Protein 3HT1 (pdb70)

Secondary structure (P-SEA, 3-state):
cccccccccbbbbcccccccccbbbbcccccccccccbbbbbbbbccccccccccccbbbbbbbccbbbbbccccccbbbbbcccbbbbbcccccccccccccbbbbbbbbbcccccbbbbcccccccccccccaaaaaacc

Structure (mmCIF, N/CA/C/O backbone):
data_3HT1
#
_entry.id   3HT1
#
_cell.length_a   34.471
_cell.length_b   47.907
_cell.length_c   96.946
_cell.angle_alpha   90.00
_cell.angle_beta   90.00
_cell.angle_gamma   90.00
#
_symmetry.space_group_name_H-M   'P 2 2 21'
#
loop_
_entity.id
_entity.type
_entity.pdbx_description
1 polymer 'RemF protein'
2 non-polymer 'NICKEL (II) ION'
3 water water
#
loop_
_atom_site.group_PDB
_atom_site.id
_atom_site.type_symbol
_atom_site.label_atom_id
_atom_site.label_alt_id
_atom_site.label_comp_id
_atom_site.label_asym_id
_atom_site.label_entity_id
_atom_site.label_seq_id
_atom_site.pdbx_PDB_ins_code
_atom_site.Cartn_x
_atom_site.Cartn_y
_atom_site.Cartn_z
_atom_site.occupancy
_atom_site.B_iso_or_equiv
_atom_site.auth_seq_id
_atom_site.auth_comp_id
_atom_site.auth_asym_id
_atom_site.auth_atom_id
_atom_site.pdbx_PDB_model_num
ATOM 1 N N . MET A 1 2 ? -12.302 -43.206 -3.553 1.00 50.38 0 MET A N 1
ATOM 2 C CA . MET A 1 2 ? -12.621 -41.797 -3.700 1.00 35.27 0 MET A CA 1
ATOM 3 C C . MET A 1 2 ? -11.686 -40.845 -2.918 1.00 23.34 0 MET A C 1
ATOM 4 O O . MET A 1 2 ? -11.654 -39.712 -3.381 1.00 22.15 0 MET A O 1
ATOM 9 N N . MET A 1 3 ? -10.944 -41.158 -1.886 1.00 21.21 1 MET A N 1
ATOM 10 C CA . MET A 1 3 ? -9.780 -40.373 -1.376 1.00 19.34 1 MET A CA 1
ATOM 11 C C . MET A 1 3 ? -8.833 -40.235 -2.573 1.00 21.10 1 MET A C 1
ATOM 12 O O . MET A 1 3 ? -8.559 -41.277 -3.206 1.00 27.67 1 MET A O 1
ATOM 17 N N . LYS A 1 4 ? -8.350 -39.043 -2.918 1.00 18.98 2 LYS A N 1
ATOM 18 C CA . LYS A 1 4 ? -7.431 -38.699 -4.009 1.00 22.89 2 LYS A CA 1
ATOM 19 C C . LYS A 1 4 ? -6.168 -38.106 -3.395 1.00 13.39 2 LYS A C 1
ATOM 20 O O . LYS A 1 4 ? -6.286 -37.189 -2.586 1.00 14.08 2 LYS A O 1
ATOM 26 N N . ARG A 1 5 ? -5.001 -38.558 -3.772 1.00 13.26 3 ARG A N 1
ATOM 27 C CA A ARG A 1 5 ? -3.715 -37.988 -3.450 0.50 12.78 3 ARG A CA 1
ATOM 28 C CA B ARG A 1 5 ? -3.718 -37.971 -3.441 0.50 12.25 3 ARG A CA 1
ATOM 29 C C . ARG A 1 5 ? -2.999 -37.761 -4.780 1.00 13.25 3 ARG A C 1
ATOM 30 O O . ARG A 1 5 ? -2.804 -38.736 -5.510 1.00 16.17 3 ARG A O 1
ATOM 45 N N . VAL A 1 6 ? -2.578 -36.526 -5.037 1.00 11.63 4 VAL A N 1
ATOM 46 C CA . VAL A 1 6 ? -1.827 -36.289 -6.294 1.00 12.29 4 VAL A CA 1
ATOM 47 C C . VAL A 1 6 ? -0.737 -35.264 -6.013 1.00 11.02 4 VAL A C 1
ATOM 48 O O . VAL A 1 6 ? -0.934 -34.294 -5.279 1.00 12.61 4 VAL A O 1
ATOM 52 N N . HIS A 1 7 ? 0.433 -35.458 -6.607 1.00 12.11 5 HIS A N 1
ATOM 53 C CA . HIS A 1 7 ? 1.476 -34.466 -6.522 1.00 10.72 5 HIS A CA 1
ATOM 54 C C . HIS A 1 7 ? 1.204 -33.404 -7.561 1.00 11.09 5 HIS A C 1
ATOM 55 O O . HIS A 1 7 ? 0.771 -33.706 -8.675 1.00 11.95 5 HIS A O 1
ATOM 62 N N . ARG A 1 8 ? 1.515 -32.156 -7.257 1.00 10.50 6 ARG A N 1
ATOM 63 C CA . ARG A 1 8 ? 1.280 -31.038 -8.181 1.00 10.88 6 ARG A CA 1
ATOM 64 C C . ARG A 1 8 ? 1.851 -31.277 -9.538 1.00 11.65 6 ARG A C 1
ATOM 65 O O . ARG A 1 8 ? 1.273 -30.888 -10.563 1.00 12.31 6 ARG A O 1
ATOM 73 N N . THR A 1 9 ? 2.995 -31.922 -9.690 1.00 12.25 7 THR A N 1
ATOM 74 C CA . THR A 1 9 ? 3.673 -32.103 -10.954 1.00 13.20 7 THR A CA 1
ATOM 75 C C . THR A 1 9 ? 2.954 -33.164 -11.810 1.00 13.65 7 THR A C 1
ATOM 76 O O . THR A 1 9 ? 3.235 -33.271 -13.007 1.00 15.78 7 THR A O 1
ATOM 80 N N . ASP A 1 10 ? 2.053 -33.917 -11.205 1.00 12.42 8 ASP A N 1
ATOM 81 C CA . ASP A 1 10 ? 1.263 -34.886 -11.943 1.00 13.36 8 ASP A CA 1
ATOM 82 C C . ASP A 1 10 ? -0.101 -34.351 -12.365 1.00 13.97 8 ASP A C 1
ATOM 83 O O . ASP A 1 10 ? -0.889 -35.074 -12.950 1.00 19.87 8 ASP A O 1
ATOM 88 N N . VAL A 1 11 ? -0.335 -33.064 -12.178 1.00 12.99 9 VAL A N 1
ATOM 89 C CA . VAL A 1 11 ? -1.526 -32.355 -12.678 1.00 14.60 9 VAL A CA 1
ATOM 90 C C . VAL A 1 11 ? -1.047 -31.367 -13.757 1.00 15.20 9 VAL A C 1
ATOM 91 O O . VAL A 1 11 ? -0.229 -30.464 -13.463 1.00 15.02 9 VAL A O 1
ATOM 95 N N . LYS A 1 12 ? -1.507 -31.566 -14.983 1.00 18.93 10 LYS A N 1
ATOM 96 C CA . LYS A 1 12 ? -1.022 -30.724 -16.069 1.00 23.18 10 LYS A CA 1
ATOM 97 C C . LYS A 1 12 ? -1.330 -29.246 -15.911 1.00 18.67 10 LYS A C 1
ATOM 98 O O . LYS A 1 12 ? -2.432 -28.838 -15.515 1.00 19.46 10 LYS A O 1
ATOM 104 N N . ALA A 1 13 ? -0.303 -28.462 -16.187 1.00 17.98 11 ALA A N 1
ATOM 105 C CA . ALA A 1 13 ? -0.435 -27.001 -16.154 1.00 17.13 11 ALA A CA 1
ATOM 106 C C . ALA A 1 13 ? -1.045 -26.610 -17.487 1.00 18.37 11 ALA A C 1
ATOM 107 O O . ALA A 1 13 ? -0.533 -26.925 -18.554 1.00 35.73 11 ALA A O 1
ATOM 109 N N . GLU A 1 14 ? -2.162 -25.958 -17.501 1.00 13.16 12 GLU A N 1
ATOM 110 C CA . GLU A 1 14 ? -2.848 -25.506 -18.698 1.00 12.95 12 GLU A CA 1
ATOM 111 C C . GLU A 1 14 ? -2.833 -23.979 -18.697 1.00 11.76 12 GLU A C 1
ATOM 112 O O . GLU A 1 14 ? -2.947 -23.330 -17.663 1.00 11.88 12 GLU A O 1
ATOM 118 N N . ILE A 1 15 ? -2.720 -23.398 -19.879 1.00 13.53 13 ILE A N 1
ATOM 119 C CA . ILE A 1 15 ? -2.882 -21.942 -20.012 1.00 12.61 13 ILE A CA 1
ATOM 120 C C . ILE A 1 15 ? -4.279 -21.540 -19.536 1.00 13.04 13 ILE A C 1
ATOM 121 O O . ILE A 1 15 ? -5.289 -22.156 -19.855 1.00 15.83 13 ILE A O 1
ATOM 126 N N . VAL A 1 16 ? -4.385 -20.420 -18.748 1.00 13.82 14 VAL A N 1
ATOM 127 C CA . VAL A 1 16 ? -5.723 -19.996 -18.317 1.00 15.89 14 VAL A CA 1
ATOM 128 C C . VAL A 1 16 ? -6.619 -19.565 -19.482 1.00 19.57 14 VAL A C 1
ATOM 129 O O . VAL A 1 16 ? -6.192 -19.156 -20.495 1.00 23.83 14 VAL A O 1
ATOM 133 N N . ARG A 1 17 ? -7.953 -19.632 -19.350 1.00 22.94 15 ARG A N 1
ATOM 134 C CA . ARG A 1 17 ? -8.715 -19.284 -20.542 1.00 30.52 15 ARG A CA 1
ATOM 135 C C . ARG A 1 17 ? -8.974 -17.782 -20.605 1.00 24.09 15 ARG A C 1
ATOM 136 O O . ARG A 1 17 ? -9.349 -17.259 -21.652 1.00 24.73 15 ARG A O 1
ATOM 144 N N . GLU A 1 18 ? -8.842 -17.063 -19.504 1.00 17.37 16 GLU A N 1
ATOM 145 C CA . GLU A 1 18 ? -9.341 -15.687 -19.425 1.00 12.36 16 GLU A CA 1
ATOM 146 C C . GLU A 1 18 ? -8.700 -14.847 -20.515 1.00 11.59 16 GLU A C 1
ATOM 147 O O . GLU A 1 18 ? -7.473 -14.770 -20.570 1.00 12.94 16 GLU A O 1
ATOM 153 N N . PRO A 1 19 ? -9.488 -14.251 -21.386 1.00 11.62 17 PRO A N 1
ATOM 154 C CA . PRO A 1 19 ? -8.894 -13.483 -22.489 1.00 11.57 17 PRO A CA 1
ATOM 155 C C . PRO A 1 19 ? -8.046 -12.339 -21.967 1.00 10.33 17 PRO A C 1
ATOM 156 O O . PRO A 1 19 ? -8.418 -11.631 -21.043 1.00 11.15 17 PRO A O 1
ATOM 160 N N . GLY A 1 20 ? -6.892 -12.129 -22.575 1.00 10.64 18 GLY A N 1
ATOM 161 C CA . GLY A 1 20 ? -5.995 -11.070 -22.190 1.00 10.64 18 GLY A CA 1
ATOM 162 C C . GLY A 1 20 ? -5.070 -11.370 -21.053 1.00 9.70 18 GLY A C 1
ATOM 163 O O . GLY A 1 20 ? -4.224 -10.530 -20.733 1.00 11.27 18 GLY A O 1
ATOM 164 N N . ALA A 1 21 ? -5.177 -12.550 -20.448 1.00 9.54 19 ALA A N 1
ATOM 165 C CA . ALA A 1 21 ? -4.153 -13.000 -19.511 1.00 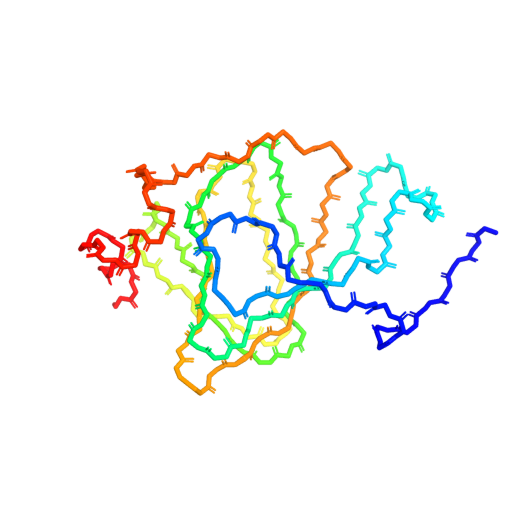9.18 19 ALA A CA 1
ATOM 166 C C . ALA A 1 21 ? -2.889 -13.343 -20.279 1.00 9.90 19 ALA A C 1
ATOM 167 O O . ALA A 1 21 ? -2.932 -13.781 -21.421 1.00 11.40 19 ALA A O 1
ATOM 169 N N . LYS A 1 22 ? -1.739 -13.081 -19.670 1.00 10.42 20 LYS A N 1
ATOM 170 C CA . LYS A 1 22 ? -0.417 -13.299 -20.169 1.00 11.97 20 LYS A CA 1
ATOM 171 C C . LYS A 1 22 ? 0.371 -14.158 -19.195 1.00 9.39 20 LYS A C 1
ATOM 172 O O . LYS A 1 22 ? 0.398 -13.835 -18.022 1.00 9.01 20 LYS A O 1
ATOM 178 N N . GLU A 1 23 ? 1.078 -15.160 -19.690 1.00 9.86 21 GLU A N 1
ATOM 179 C CA . GLU A 1 23 ? 2.088 -15.913 -18.974 1.00 9.94 21 GLU A CA 1
ATOM 180 C C . GLU A 1 23 ? 1.533 -16.575 -17.706 1.00 9.89 21 GLU A C 1
ATOM 181 O O . GLU A 1 23 ? 2.263 -16.724 -16.749 1.00 11.83 21 GLU A O 1
ATOM 187 N N . THR A 1 24 ? 0.280 -16.994 -17.729 1.00 10.31 22 THR A N 1
ATOM 188 C CA . THR A 1 24 ? -0.403 -17.541 -16.573 1.00 11.25 22 THR A CA 1
ATOM 189 C C . THR A 1 24 ? -0.994 -18.914 -16.859 1.00 11.95 22 THR A C 1
ATOM 190 O O . THR A 1 24 ? -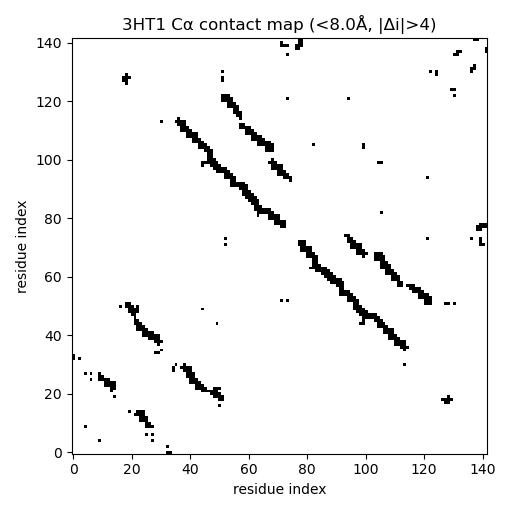1.701 -19.112 -17.868 1.00 12.41 22 THR A O 1
ATOM 194 N N . THR A 1 25 ? -0.689 -19.885 -16.010 1.00 11.22 23 THR A N 1
ATOM 195 C CA . THR A 1 25 ? -1.194 -21.242 -16.117 1.00 10.88 23 THR A CA 1
ATOM 196 C C . THR A 1 25 ? -1.904 -21.632 -14.816 1.00 10.56 23 THR A C 1
ATOM 197 O O . THR A 1 25 ? -1.763 -20.986 -13.777 1.00 10.02 23 THR A O 1
ATOM 201 N N . HIS A 1 26 ? -2.626 -22.732 -14.892 1.00 11.29 24 HIS A N 1
ATOM 202 C CA . HIS A 1 26 ? -3.318 -23.297 -13.742 1.00 9.77 24 HIS A CA 1
ATOM 203 C C . HIS A 1 26 ? -3.220 -24.801 -13.773 1.00 9.34 24 HIS A C 1
ATOM 204 O O . HIS A 1 26 ? -3.213 -25.420 -14.848 1.00 12.65 24 HIS A O 1
ATOM 211 N N . ARG A 1 27 ? -3.166 -25.415 -12.597 1.00 9.13 25 ARG A N 1
ATOM 212 C CA . ARG A 1 27 ? -3.238 -26.847 -12.365 1.00 9.23 25 ARG A CA 1
ATOM 213 C C . ARG A 1 27 ? -4.415 -27.077 -11.444 1.00 8.81 25 ARG A C 1
ATOM 214 O O . ARG A 1 27 ? -4.452 -26.611 -10.292 1.00 9.00 25 ARG A O 1
ATOM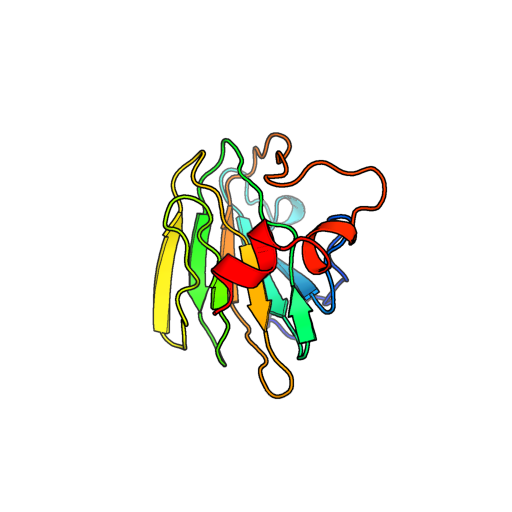 222 N N . LYS A 1 28 ? -5.430 -27.773 -11.948 1.00 9.12 26 LYS A N 1
ATOM 223 C CA . LYS A 1 28 ? -6.663 -28.070 -11.190 1.00 9.27 26 LYS A CA 1
ATOM 224 C C . LYS A 1 28 ? -6.425 -29.262 -10.278 1.00 9.42 26 LYS A C 1
ATOM 225 O O . LYS A 1 28 ? -6.689 -30.427 -10.574 1.00 12.90 26 LYS A O 1
ATOM 231 N N . LEU A 1 29 ? -5.862 -29.014 -9.111 1.00 9.03 27 LEU A N 1
ATOM 232 C CA . LEU A 1 29 ? -5.402 -30.040 -8.206 1.00 9.32 27 LEU A CA 1
ATOM 233 C C . LEU A 1 29 ? -6.544 -30.866 -7.632 1.00 9.56 27 LEU A C 1
ATOM 234 O O . LEU A 1 29 ? -6.409 -32.090 -7.575 1.00 11.20 27 LEU A O 1
ATOM 239 N N . ILE A 1 30 ? -7.598 -30.235 -7.162 1.00 9.25 28 ILE A N 1
ATOM 240 C CA . ILE A 1 30 ? -8.799 -30.876 -6.645 1.00 9.54 28 ILE A CA 1
ATOM 241 C C . ILE A 1 30 ? -9.973 -30.187 -7.329 1.00 9.43 28 ILE A C 1
ATOM 242 O O . ILE A 1 30 ? -10.129 -28.985 -7.150 1.00 10.20 28 ILE A O 1
ATOM 247 N N . ASP A 1 31 ? -10.814 -30.929 -8.040 1.00 10.55 29 ASP A N 1
ATOM 248 C CA . ASP A 1 31 ? -11.877 -30.332 -8.815 1.00 11.57 29 ASP A CA 1
ATOM 249 C C . ASP A 1 31 ? -13.108 -31.254 -8.767 1.00 12.26 29 ASP A C 1
ATOM 250 O O . ASP A 1 31 ? -13.064 -32.332 -8.147 1.00 12.33 29 ASP A O 1
ATOM 255 N N . THR A 1 32 ? -14.189 -30.829 -9.394 1.00 13.87 30 THR A N 1
ATOM 256 C CA . THR A 1 32 ? -15.425 -31.605 -9.289 1.00 16.99 30 THR A CA 1
ATOM 257 C C . THR A 1 32 ? -15.284 -33.041 -9.764 1.00 18.43 30 THR A C 1
ATOM 258 O O . THR A 1 32 ? -15.925 -33.884 -9.114 1.00 20.44 30 THR A O 1
ATOM 262 N N . PRO A 1 33 ? -14.546 -33.403 -10.792 1.00 18.91 31 PRO A N 1
ATOM 263 C CA . PRO A 1 33 ? -14.489 -34.838 -11.126 1.00 24.19 31 PRO A CA 1
ATOM 264 C C . PRO A 1 33 ? -13.901 -35.675 -10.017 1.00 22.61 31 PRO A C 1
ATOM 265 O O . PRO A 1 33 ? -14.122 -36.910 -10.010 1.00 24.45 31 PRO A O 1
ATOM 269 N N . ASP A 1 34 ? -13.159 -35.106 -9.088 1.00 18.58 32 ASP A N 1
ATOM 270 C CA . ASP A 1 34 ? -12.626 -35.824 -7.933 1.00 18.07 32 ASP A CA 1
ATOM 271 C C . ASP A 1 34 ? -13.683 -36.018 -6.864 1.00 16.63 32 ASP A C 1
ATOM 272 O O . ASP A 1 34 ? -13.490 -36.835 -5.928 1.00 20.35 32 ASP A O 1
ATOM 277 N N . GLY A 1 35 ? -14.815 -35.352 -6.941 1.00 17.27 33 GLY A N 1
ATOM 278 C CA . GLY A 1 35 ? -15.857 -35.480 -5.927 1.00 18.59 33 GLY A CA 1
ATOM 279 C C . GLY A 1 35 ? -16.008 -34.246 -5.072 1.00 15.12 33 GLY A C 1
ATOM 280 O O . GLY A 1 35 ? -16.836 -34.223 -4.193 1.00 15.70 33 GLY A O 1
ATOM 281 N N . ALA A 1 36 ? -15.218 -33.192 -5.343 1.00 14.34 34 ALA A N 1
ATOM 282 C CA . ALA A 1 36 ? -15.403 -31.922 -4.667 1.00 13.03 34 ALA A CA 1
ATOM 283 C C . ALA A 1 36 ? -16.724 -31.381 -5.167 1.00 13.54 34 ALA A C 1
ATOM 284 O O . ALA A 1 36 ? -16.959 -31.346 -6.373 1.00 24.19 34 ALA A O 1
ATOM 286 N N . ASP A 1 37 ? -17.604 -30.974 -4.293 1.00 13.97 35 ASP A N 1
ATOM 287 C CA . ASP A 1 37 ? -18.902 -30.481 -4.740 1.00 15.12 35 ASP A CA 1
ATOM 288 C C . ASP A 1 37 ? -19.225 -29.133 -4.128 1.00 15.20 35 ASP A C 1
ATOM 289 O O . ASP A 1 37 ? -20.326 -28.639 -4.410 1.00 19.15 35 ASP A O 1
ATOM 294 N N . ARG A 1 38 ? -18.387 -28.547 -3.276 1.00 13.41 36 ARG A N 1
ATOM 295 C CA . ARG A 1 38 ? -18.616 -27.210 -2.725 1.00 12.47 36 ARG A CA 1
ATOM 296 C C . ARG A 1 38 ? -17.501 -26.253 -3.033 1.00 10.82 36 ARG A C 1
ATOM 297 O O . ARG A 1 38 ? -17.768 -25.058 -3.286 1.00 13.75 36 ARG A O 1
ATOM 305 N N . PHE A 1 39 ? -16.261 -26.677 -2.949 1.00 10.11 37 PHE A N 1
ATOM 306 C CA . PHE A 1 39 ? -15.128 -25.819 -3.213 1.00 9.75 37 PHE A CA 1
ATOM 307 C C . PHE A 1 39 ? -14.030 -26.660 -3.857 1.00 8.53 37 PHE A C 1
ATOM 308 O O . PHE A 1 39 ? -14.003 -27.886 -3.697 1.00 9.24 37 PHE A O 1
ATOM 316 N N . VAL A 1 40 ? -13.153 -25.984 -4.568 1.00 8.84 38 VAL A N 1
ATOM 317 C CA . VAL A 1 40 ? -12.102 -26.610 -5.366 1.00 8.54 38 VAL A CA 1
ATOM 318 C C . VAL A 1 40 ? -10.777 -25.905 -5.087 1.00 8.23 38 VAL A C 1
ATOM 319 O O . VAL A 1 40 ? -10.743 -24.801 -4.557 1.00 8.64 38 VAL A O 1
ATOM 323 N N . LEU A 1 41 ? -9.663 -26.533 -5.452 1.00 7.74 39 LEU A N 1
ATOM 324 C CA . LEU A 1 41 ? -8.318 -26.092 -5.174 1.00 7.59 39 LEU A CA 1
ATOM 325 C C . LEU A 1 41 ? -7.501 -26.090 -6.457 1.00 7.86 39 LEU A C 1
ATOM 326 O O . LEU A 1 41 ? -7.363 -27.120 -7.091 1.00 8.83 39 LEU A O 1
ATOM 331 N N . THR A 1 42 ? -6.983 -24.916 -6.830 1.00 8.07 40 THR A N 1
ATOM 332 C CA . THR A 1 42 ? -6.243 -24.745 -8.085 1.00 7.95 40 THR A CA 1
ATOM 333 C C . THR A 1 42 ? -4.937 -24.056 -7.792 1.00 7.70 40 THR A C 1
ATOM 334 O O . THR A 1 42 ? -4.895 -23.096 -7.020 1.00 9.10 40 THR A O 1
ATOM 338 N N . GLU A 1 43 ? -3.864 -24.483 -8.440 1.00 7.80 41 GLU A N 1
ATOM 339 C CA . GLU A 1 43 ? -2.567 -23.828 -8.325 1.00 7.81 41 GLU A CA 1
ATOM 340 C C . GLU A 1 43 ? -2.335 -22.992 -9.582 1.00 8.07 41 GLU A C 1
ATOM 341 O O . GLU A 1 43 ? -2.361 -23.540 -10.694 1.00 10.79 41 GLU A O 1
ATOM 347 N N . PHE A 1 44 ? -2.138 -21.705 -9.426 1.00 8.41 42 PHE A N 1
ATOM 348 C CA . PHE A 1 44 ? -1.809 -20.802 -10.502 1.00 8.66 42 PHE A CA 1
ATOM 349 C C . PHE A 1 44 ? -0.323 -20.513 -10.491 1.00 9.44 42 PHE A C 1
ATOM 350 O O . PHE A 1 44 ? 0.325 -20.459 -9.443 1.00 10.26 42 PHE A O 1
ATOM 358 N N . GLU A 1 45 ? 0.203 -20.224 -11.675 1.00 10.23 43 GLU A N 1
ATOM 359 C CA . GLU A 1 45 ? 1.568 -19.761 -11.784 1.00 10.76 43 GLU A CA 1
ATOM 360 C C . GLU A 1 45 ? 1.656 -18.691 -12.818 1.00 11.05 43 GLU A C 1
ATOM 361 O O . GLU A 1 45 ? 1.209 -18.848 -13.975 1.00 13.03 43 GLU A O 1
ATOM 367 N N . VAL A 1 46 ? 2.177 -17.534 -12.396 1.00 11.42 44 VAL A N 1
ATOM 368 C CA . VAL A 1 46 ? 2.385 -16.386 -13.273 1.00 10.34 44 VAL A CA 1
ATOM 369 C C . VAL A 1 46 ? 3.887 -16.282 -13.493 1.00 10.85 44 VAL A C 1
ATOM 370 O O . VAL A 1 46 ? 4.643 -16.028 -12.551 1.00 12.89 44 VAL A O 1
ATOM 374 N N . SER A 1 47 ? 4.296 -16.475 -14.750 1.00 10.68 45 SER A N 1
ATOM 375 C CA . SER A 1 47 ? 5.689 -16.423 -15.167 1.00 11.16 45 SER A CA 1
ATOM 376 C C . SER A 1 47 ? 6.083 -14.975 -15.411 1.00 10.24 45 SER A C 1
ATOM 377 O O . SER A 1 47 ? 5.225 -14.078 -15.312 1.00 10.23 45 SER A O 1
ATOM 380 N N . PRO A 1 48 ? 7.353 -14.660 -15.711 1.00 11.90 46 PRO A N 1
ATOM 381 C CA . PRO A 1 48 ? 7.726 -13.254 -15.846 1.00 11.76 46 PRO A CA 1
ATOM 382 C C . PRO A 1 48 ? 6.931 -12.533 -16.947 1.00 10.05 46 PRO A C 1
ATOM 383 O O . PRO A 1 48 ? 6.523 -13.072 -17.961 1.00 10.77 46 PRO A O 1
ATOM 387 N N . ASN A 1 49 ? 6.722 -11.240 -16.682 1.00 9.89 47 ASN A N 1
ATOM 388 C CA . ASN A 1 49 ? 6.031 -10.361 -17.623 1.00 10.46 47 ASN A CA 1
ATOM 389 C C . ASN A 1 49 ? 4.583 -10.748 -17.829 1.00 10.44 47 ASN A C 1
ATOM 390 O O . ASN A 1 49 ? 3.998 -10.547 -18.864 1.00 12.33 47 ASN A O 1
ATOM 395 N N . GLY A 1 50 ? 3.959 -11.316 -16.874 1.00 10.82 48 GLY A N 1
ATOM 396 C CA . GLY A 1 50 ? 2.652 -11.808 -16.782 1.00 10.32 48 GLY A CA 1
ATOM 397 C C . GLY A 1 50 ? 1.662 -10.839 -16.193 1.00 10.39 48 GLY A C 1
ATOM 398 O O . GLY A 1 50 ? 1.970 -9.896 -15.479 1.00 11.09 48 GLY A O 1
ATOM 399 N N . SER A 1 51 ? 0.384 -11.111 -16.516 1.00 10.44 49 SER A N 1
ATOM 400 C CA . SER A 1 51 ? -0.687 -10.323 -15.974 1.00 11.30 49 SER A CA 1
ATOM 401 C C . SER A 1 51 ? -2.029 -10.928 -16.268 1.00 11.15 49 SER A C 1
ATOM 402 O O . SER A 1 51 ? -2.156 -11.690 -17.226 1.00 12.23 49 SER A O 1
ATOM 405 N N . THR A 1 52 ? -3.007 -10.555 -15.471 1.00 12.18 50 THR A N 1
ATOM 406 C CA . THR A 1 52 ? -4.392 -10.892 -15.729 1.00 11.66 50 THR A CA 1
ATOM 407 C C . THR A 1 52 ? -5.195 -9.593 -15.753 1.00 10.78 50 THR A C 1
ATOM 408 O O . THR A 1 52 ? -4.907 -8.613 -15.055 1.00 11.23 50 THR A O 1
ATOM 412 N N . PRO A 1 53 ? -6.276 -9.535 -16.567 1.00 10.34 51 PRO A N 1
ATOM 413 C CA . PRO A 1 53 ? -7.054 -8.307 -16.620 1.00 10.22 51 PRO A CA 1
ATOM 414 C C . PRO A 1 53 ? -7.754 -8.077 -15.303 1.00 8.69 51 PRO A C 1
ATOM 415 O O . PRO A 1 53 ? -8.430 -8.990 -14.805 1.00 9.65 51 PRO A O 1
ATOM 419 N N . PRO A 1 54 ? -7.642 -6.933 -14.691 1.00 8.02 52 PRO A N 1
ATOM 420 C CA . PRO A 1 54 ? -8.343 -6.747 -13.409 1.00 8.51 52 PRO A CA 1
ATOM 421 C C . PRO A 1 54 ? -9.835 -6.945 -13.573 1.00 7.99 52 PRO A C 1
ATOM 422 O O . PRO A 1 54 ? -10.437 -6.527 -14.562 1.00 9.02 52 PRO A O 1
ATOM 426 N N . HIS A 1 55 ? -10.446 -7.646 -12.631 1.00 7.94 53 HIS A N 1
ATOM 427 C CA . HIS A 1 55 ? -11.839 -8.023 -12.781 1.00 8.45 53 HIS A CA 1
ATOM 428 C C . HIS A 1 55 ? -12.489 -8.061 -11.387 1.00 8.28 53 HIS A C 1
ATOM 429 O O . HIS A 1 55 ? -11.812 -7.964 -10.356 1.00 8.30 53 HIS A O 1
ATOM 436 N N . PHE A 1 56 ? -13.779 -8.362 -11.380 1.00 8.45 54 PHE A N 1
ATOM 437 C CA . PHE A 1 56 ? -14.493 -8.592 -10.155 1.00 8.40 54 PHE A CA 1
ATOM 438 C C . PHE A 1 56 ? -15.581 -9.620 -10.441 1.00 8.17 54 PHE A C 1
ATOM 439 O O . PHE A 1 56 ? -16.031 -9.809 -11.544 1.00 9.77 54 PHE A O 1
ATOM 447 N N . HIS A 1 57 ? -16.024 -10.280 -9.344 1.00 8.55 55 HIS A N 1
ATOM 448 C CA . HIS A 1 57 ? -16.980 -11.360 -9.535 1.00 8.62 55 HIS A CA 1
ATOM 449 C C . HIS A 1 57 ? -17.667 -11.695 -8.224 1.00 9.15 55 HIS A C 1
ATOM 450 O O . HIS A 1 57 ? -17.096 -11.522 -7.152 1.00 10.25 55 HIS A O 1
ATOM 457 N N . GLU A 1 58 ? -18.861 -12.251 -8.346 1.00 10.40 56 GLU A N 1
ATOM 458 C CA . GLU A 1 58 ? -19.673 -12.661 -7.196 1.00 12.45 56 GLU A CA 1
ATOM 459 C C . GLU A 1 58 ? -19.300 -14.004 -6.630 1.00 13.99 56 GLU A C 1
ATOM 460 O O . GLU A 1 58 ? -20.141 -14.877 -6.429 1.00 18.71 56 GLU A O 1
ATOM 466 N N . TRP A 1 59 ? -18.030 -14.136 -6.327 1.00 12.63 57 TRP A N 1
ATOM 467 C CA . TRP A 1 59 ? -17.485 -15.313 -5.660 1.00 13.86 57 TRP A CA 1
ATOM 468 C C . TRP A 1 59 ? -16.144 -14.871 -5.073 1.00 10.81 57 TRP A C 1
ATOM 469 O O . TRP A 1 59 ? -15.361 -14.227 -5.767 1.00 12.66 57 TRP A O 1
ATOM 480 N N . GLU A 1 60 ? -15.926 -15.212 -3.835 1.00 10.04 58 GLU A N 1
ATOM 481 C CA . GLU A 1 60 ? -14.760 -14.842 -3.094 1.00 9.59 58 GLU A CA 1
ATOM 482 C C . GLU A 1 60 ? -13.552 -15.689 -3.510 1.00 8.65 58 GLU A C 1
ATOM 483 O O . GLU A 1 60 ? -13.701 -16.820 -3.953 1.00 10.25 58 GLU A O 1
ATOM 489 N N . HIS A 1 61 ? -12.364 -15.122 -3.320 1.00 8.72 59 HIS A N 1
ATOM 490 C CA . HIS A 1 61 ? -11.111 -15.844 -3.415 1.00 9.19 59 HIS A CA 1
ATOM 491 C C . HIS A 1 61 ? -10.443 -16.010 -2.070 1.00 8.13 59 HIS A C 1
ATOM 492 O O . HIS A 1 61 ? -10.448 -15.074 -1.272 1.00 9.50 59 HIS A O 1
ATOM 499 N N . GLU A 1 62 ? -9.904 -17.186 -1.824 1.00 7.87 60 GLU A N 1
ATOM 500 C CA . GLU A 1 62 ? -8.969 -17.412 -0.718 1.00 8.12 60 GLU A CA 1
ATOM 501 C C . GLU A 1 62 ? -7.678 -17.911 -1.381 1.00 8.01 60 GLU A C 1
ATOM 502 O O . GLU A 1 62 ? -7.700 -18.909 -2.117 1.00 9.64 60 GLU A O 1
ATOM 508 N N . ILE A 1 63 ? -6.590 -17.197 -1.147 1.00 8.22 61 ILE A N 1
ATOM 509 C CA . ILE A 1 63 ? -5.313 -17.394 -1.831 1.00 8.32 61 ILE A CA 1
ATOM 510 C C . ILE A 1 63 ? -4.227 -17.664 -0.834 1.00 7.72 61 ILE A C 1
ATOM 511 O O . ILE A 1 63 ? -4.198 -17.044 0.239 1.00 8.69 61 ILE A O 1
ATOM 516 N N . TYR A 1 64 ? -3.305 -18.550 -1.171 1.00 7.91 62 TYR A N 1
ATOM 517 C CA . TYR A 1 64 ? -2.078 -18.736 -0.387 1.00 7.87 62 TYR A CA 1
ATOM 518 C C . TYR A 1 64 ? -0.905 -18.711 -1.338 1.00 7.69 62 TYR A C 1
ATOM 519 O O . TYR A 1 64 ? -0.853 -19.510 -2.277 1.00 8.18 62 TYR A O 1
ATOM 528 N N . VAL A 1 65 ? 0.025 -17.807 -1.115 1.00 8.65 63 VAL A N 1
ATOM 529 C CA . VAL A 1 65 ? 1.183 -17.681 -2.017 1.00 8.83 63 VAL A CA 1
ATOM 530 C C . VAL A 1 65 ? 2.244 -18.711 -1.624 1.00 9.62 63 VAL A C 1
ATOM 531 O O . VAL A 1 65 ? 2.710 -18.704 -0.476 1.00 11.00 63 VAL A O 1
ATOM 535 N N . LEU A 1 66 ? 2.595 -19.587 -2.536 1.00 9.28 64 LEU A N 1
ATOM 536 C CA . LEU A 1 66 ? 3.535 -20.677 -2.287 1.00 10.38 64 LEU A CA 1
ATOM 537 C C . LEU A 1 66 ? 4.975 -20.319 -2.489 1.00 11.90 64 LEU A C 1
ATOM 538 O O . LEU A 1 66 ? 5.842 -20.689 -1.664 1.00 15.94 64 LEU A O 1
ATOM 543 N N . GLU A 1 67 ? 5.293 -19.662 -3.597 1.00 11.36 65 GLU A N 1
ATOM 544 C CA A GLU A 1 67 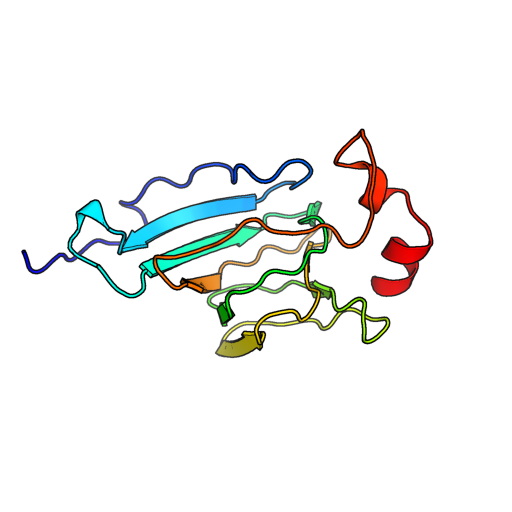? 6.660 -19.457 -4.029 0.50 12.06 65 GLU A CA 1
ATOM 545 C CA B GLU A 1 67 ? 6.669 -19.448 -4.012 0.50 11.82 65 GLU A CA 1
ATOM 546 C C . GLU A 1 67 ? 6.710 -18.165 -4.822 1.00 11.49 65 GLU A C 1
ATOM 547 O O . GLU A 1 67 ? 5.767 -17.863 -5.577 1.00 13.09 65 GLU A O 1
ATOM 558 N N . GLY A 1 68 ? 7.789 -17.431 -4.744 1.00 11.31 66 GLY A N 1
ATOM 559 C CA . GLY A 1 68 ? 7.960 -16.252 -5.549 1.00 11.24 66 GLY A CA 1
ATOM 560 C C . GLY A 1 68 ? 7.135 -15.079 -5.103 1.00 12.35 66 GLY A C 1
ATOM 561 O O . GLY A 1 68 ? 6.642 -15.044 -3.974 1.00 18.35 66 GLY A O 1
ATOM 562 N N . SER A 1 69 ? 6.980 -14.120 -5.977 1.00 12.42 67 SER A N 1
ATOM 563 C CA . SER A 1 69 ? 6.328 -12.860 -5.642 1.00 13.28 67 SER A CA 1
ATOM 564 C C . SER A 1 69 ? 5.620 -12.310 -6.882 1.00 12.39 67 SER A C 1
ATOM 565 O O . SER A 1 69 ? 5.929 -12.648 -8.017 1.00 12.14 67 SER A O 1
ATOM 568 N N . MET A 1 70 ? 4.628 -11.438 -6.608 1.00 11.76 68 MET A N 1
ATOM 569 C CA . MET A 1 70 ? 3.882 -10.814 -7.684 1.00 11.01 68 MET A CA 1
ATOM 570 C C . MET A 1 70 ? 3.176 -9.600 -7.096 1.00 9.88 68 MET A C 1
ATOM 571 O O . MET A 1 70 ? 3.142 -9.428 -5.878 1.00 12.08 68 MET A O 1
ATOM 576 N N . GLY A 1 71 ? 2.580 -8.829 -7.983 1.00 10.07 69 GLY A N 1
ATOM 577 C CA . GLY A 1 71 ? 1.723 -7.735 -7.565 1.00 10.19 69 GLY A CA 1
ATOM 578 C C . GLY A 1 71 ? 0.261 -8.146 -7.602 1.00 10.37 69 GLY A C 1
ATOM 579 O O . GLY A 1 71 ? -0.192 -8.725 -8.580 1.00 10.12 69 GLY A O 1
ATOM 580 N N . LEU A 1 72 ? -0.456 -7.830 -6.560 1.00 10.91 70 LEU A N 1
ATOM 581 C CA . LEU A 1 72 ? -1.897 -7.909 -6.474 1.00 10.29 70 LEU A CA 1
ATOM 582 C C . LEU A 1 72 ? -2.420 -6.503 -6.809 1.00 10.53 70 LEU A C 1
ATOM 583 O O . LEU A 1 72 ? -2.262 -5.581 -5.973 1.00 13.56 70 LEU A O 1
ATOM 588 N N . VAL A 1 73 ? -2.965 -6.354 -8.000 1.00 9.06 71 VAL A N 1
ATOM 589 C CA . VAL A 1 73 ? -3.466 -5.046 -8.468 1.00 9.57 71 VAL A CA 1
ATOM 590 C C . VAL A 1 73 ? -4.836 -4.840 -7.846 1.00 10.09 71 VAL A C 1
ATOM 591 O O . VAL A 1 73 ? -5.698 -5.732 -7.931 1.00 10.42 71 VAL A O 1
ATOM 595 N N . LEU A 1 74 ? -5.038 -3.676 -7.233 1.00 11.24 72 LEU A N 1
ATOM 596 C CA . LEU A 1 74 ? -6.230 -3.364 -6.462 1.00 11.92 72 LEU A CA 1
ATOM 597 C C . LEU A 1 74 ? -6.820 -2.075 -6.971 1.00 12.27 72 LEU A C 1
ATOM 598 O O . LEU A 1 74 ? -6.548 -0.971 -6.443 1.00 14.68 72 LEU A O 1
ATOM 603 N N . PRO A 1 75 ? -7.583 -2.123 -8.055 1.00 11.88 73 PRO A N 1
ATOM 604 C CA . PRO A 1 75 ? -8.088 -0.873 -8.657 1.00 12.67 73 PRO A CA 1
ATOM 605 C C . PRO A 1 75 ? -8.852 0.029 -7.726 1.00 15.07 73 PRO A C 1
ATOM 606 O O . PRO A 1 75 ? -8.710 1.246 -7.815 1.00 16.92 73 PRO A O 1
ATOM 610 N N . ASP A 1 76 ? -9.626 -0.528 -6.784 1.00 16.69 74 ASP A N 1
ATOM 611 C CA . ASP A 1 76 ? -10.370 0.349 -5.877 1.00 20.01 74 ASP A CA 1
ATOM 612 C C . ASP A 1 76 ? -9.503 0.951 -4.791 1.00 20.36 74 ASP A C 1
ATOM 613 O O . ASP A 1 76 ? -10.002 1.823 -4.041 1.00 26.11 74 ASP A O 1
ATOM 618 N N A GLN A 1 77 ? -8.249 0.516 -4.703 0.50 20.82 75 GLN A N 1
ATOM 619 N N B GLN A 1 77 ? -8.242 0.539 -4.686 0.50 20.05 75 GLN A N 1
ATOM 620 C CA A GLN A 1 77 ? -7.292 1.141 -3.790 0.50 21.74 75 GLN A CA 1
ATOM 621 C CA B GLN A 1 77 ? -7.329 1.244 -3.784 0.50 22.20 75 GLN A CA 1
ATOM 622 C C A GLN A 1 77 ? -6.185 1.903 -4.504 0.50 21.39 75 GLN A C 1
ATOM 623 C C B GLN A 1 77 ? -6.213 1.975 -4.503 0.50 20.82 75 GLN A C 1
ATOM 624 O O A GLN A 1 77 ? -5.251 2.402 -3.855 0.50 21.55 75 GLN A O 1
ATOM 625 O O B GLN A 1 77 ? -5.296 2.508 -3.871 0.50 25.25 75 GLN A O 1
ATOM 636 N N . GLY A 1 78 ? -6.270 2.052 -5.817 1.00 19.04 76 GLY A N 1
ATOM 637 C CA . GLY A 1 78 ? -5.336 2.865 -6.587 1.00 19.82 76 GLY A CA 1
ATOM 638 C C . GLY A 1 78 ? -3.924 2.362 -6.549 1.00 19.34 76 GLY A C 1
ATOM 639 O O . GLY A 1 78 ? -2.956 3.129 -6.674 1.00 23.51 76 GLY A O 1
ATOM 640 N N . ARG A 1 79 ? -3.737 1.076 -6.337 1.00 16.77 77 ARG A N 1
ATOM 641 C CA A ARG A 1 79 ? -2.349 0.610 -6.197 0.50 16.73 77 ARG A CA 1
ATOM 642 C CA B ARG A 1 79 ? -2.427 0.549 -5.967 0.50 15.94 77 ARG A CA 1
ATOM 643 C C . ARG A 1 79 ? -2.255 -0.900 -6.396 1.00 12.85 77 ARG A C 1
ATOM 644 O O . ARG A 1 79 ? -3.232 -1.569 -6.710 1.00 13.51 77 ARG A O 1
ATOM 659 N N . THR A 1 80 ? -1.033 -1.391 -6.247 1.00 15.58 78 THR A N 1
ATOM 660 C CA . THR A 1 80 ? -0.641 -2.773 -6.415 1.00 14.46 78 THR A CA 1
ATOM 661 C C . THR A 1 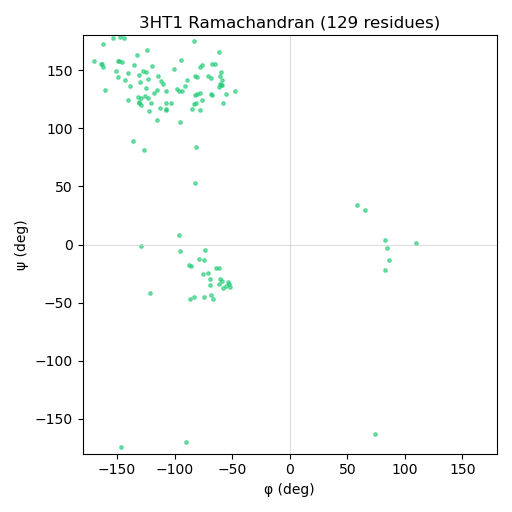80 ? 0.189 -3.127 -5.190 1.00 18.80 78 THR A C 1
ATOM 662 O O . THR A 1 80 ? 1.104 -2.423 -4.819 1.00 26.71 78 THR A O 1
ATOM 666 N N . GLU A 1 81 ? -0.188 -4.187 -4.526 1.00 17.52 79 GLU A N 1
ATOM 667 C CA A GLU A 1 81 ? 0.436 -4.733 -3.347 0.50 18.62 79 GLU A CA 1
ATOM 668 C CA B GLU A 1 81 ? 0.592 -4.608 -3.385 0.50 17.83 79 GLU A CA 1
ATOM 669 C C . GLU A 1 81 ? 1.391 -5.862 -3.709 1.00 15.26 79 GLU A C 1
ATOM 670 O O . GLU A 1 81 ? 0.915 -6.833 -4.277 1.00 13.87 79 GLU A O 1
ATOM 681 N N . GLU A 1 82 ? 2.672 -5.789 -3.344 1.00 17.85 80 GLU A N 1
ATOM 682 C CA . GLU A 1 82 ? 3.555 -6.921 -3.607 1.00 15.60 80 GLU A CA 1
ATOM 683 C C . GLU A 1 82 ? 3.255 -7.957 -2.558 1.00 14.49 80 GLU A C 1
ATOM 684 O O . GLU A 1 82 ? 3.212 -7.684 -1.347 1.00 15.78 80 GLU A O 1
ATOM 690 N N . VAL A 1 83 ? 3.045 -9.169 -2.989 1.00 13.40 81 VAL A N 1
ATOM 691 C CA . VAL A 1 83 ? 2.794 -10.311 -2.137 1.00 13.76 81 VAL A CA 1
ATOM 692 C C . VAL A 1 83 ? 3.901 -11.320 -2.396 1.00 14.59 81 VAL A C 1
ATOM 693 O O . VAL A 1 83 ? 4.522 -11.422 -3.427 1.00 17.81 81 VAL A O 1
ATOM 697 N N . GLY A 1 84 ? 4.160 -12.136 -1.352 1.00 14.09 82 GLY A N 1
ATOM 698 C CA . GLY A 1 84 ? 5.202 -13.122 -1.371 1.00 14.67 82 GLY A CA 1
ATOM 699 C C . GLY A 1 84 ? 4.846 -14.362 -0.568 1.00 12.93 82 GLY A C 1
ATOM 700 O O . GLY A 1 84 ? 3.698 -14.510 -0.098 1.00 11.28 82 GLY A O 1
ATOM 701 N N . PRO A 1 85 ? 5.799 -15.285 -0.424 1.00 14.02 83 PRO A N 1
ATOM 702 C CA . PRO A 1 85 ? 5.524 -16.592 0.119 1.00 13.28 83 PRO A CA 1
ATOM 703 C C . PRO A 1 85 ? 4.939 -16.519 1.529 1.00 11.36 83 PRO A C 1
ATOM 704 O O . PRO A 1 85 ? 5.364 -15.738 2.384 1.00 13.18 83 PRO A O 1
ATOM 708 N N . GLY A 1 86 ? 3.984 -17.425 1.774 1.00 10.61 84 GLY A N 1
ATOM 709 C CA . GLY A 1 86 ? 3.389 -17.508 3.075 1.00 11.72 84 GLY A CA 1
ATOM 710 C C . GLY A 1 86 ? 2.273 -16.528 3.381 1.00 10.57 84 GLY A C 1
ATOM 711 O O . GLY A 1 86 ? 1.748 -16.494 4.512 1.00 12.28 84 GLY A O 1
ATOM 712 N N . GLU A 1 87 ? 1.899 -15.737 2.388 1.00 10.12 85 GLU A N 1
ATOM 713 C CA . GLU A 1 87 ? 0.796 -14.799 2.560 1.00 10.47 85 GLU A CA 1
ATOM 714 C C . GLU A 1 87 ? -0.521 -15.450 2.161 1.00 9.30 85 GLU A C 1
ATOM 715 O O . GLU A 1 87 ? -0.649 -16.085 1.140 1.00 9.83 85 GLU A O 1
ATOM 721 N N . ALA A 1 88 ? -1.519 -15.201 3.021 1.00 9.28 86 ALA A N 1
ATOM 722 C CA . ALA A 1 88 ? -2.896 -15.584 2.805 1.00 8.45 86 ALA A CA 1
ATOM 723 C C . ALA A 1 88 ? -3.715 -14.331 2.480 1.00 8.58 86 ALA A C 1
ATOM 724 O O . ALA A 1 88 ? -3.563 -13.333 3.126 1.00 10.79 86 ALA A O 1
ATOM 726 N N . ILE A 1 89 ? -4.510 -14.411 1.432 1.00 8.56 87 ILE A N 1
ATOM 727 C CA . ILE A 1 89 ? -5.263 -13.292 0.934 1.00 8.54 87 ILE A CA 1
ATOM 728 C C . ILE A 1 89 ? -6.727 -13.678 0.758 1.00 8.86 87 ILE A C 1
ATOM 729 O O . ILE A 1 89 ? -7.039 -14.658 0.099 1.00 9.38 87 ILE A O 1
ATOM 734 N N . PHE A 1 90 ? -7.614 -12.899 1.373 1.00 9.00 88 PHE A N 1
ATOM 735 C CA . PHE A 1 90 ? -9.056 -13.053 1.204 1.00 9.44 88 PHE A CA 1
ATOM 736 C C . PHE A 1 90 ? -9.546 -11.894 0.354 1.00 9.54 88 PHE A C 1
ATOM 737 O O . PHE A 1 90 ? -9.330 -10.725 0.701 1.00 10.63 88 PHE A O 1
ATOM 745 N N . ILE A 1 91 ? -10.166 -12.208 -0.767 1.00 8.67 89 ILE A N 1
ATOM 746 C CA . ILE A 1 91 ? -10.728 -11.204 -1.671 1.00 9.40 89 ILE A CA 1
ATOM 747 C C . ILE A 1 91 ? -12.227 -11.415 -1.658 1.00 9.39 89 ILE A C 1
ATOM 748 O O . ILE A 1 91 ? -12.730 -12.417 -2.192 1.00 10.00 89 ILE A O 1
ATOM 753 N N . PRO A 1 92 ? -13.001 -10.534 -1.032 1.00 10.77 90 PRO A N 1
ATOM 754 C CA A PRO A 1 92 ? -14.466 -10.753 -0.923 0.50 11.39 90 PRO A CA 1
ATOM 755 C CA B PRO A 1 92 ? -14.468 -10.721 -0.922 0.50 11.59 90 PRO A CA 1
ATOM 756 C C . PRO A 1 92 ? -15.127 -10.625 -2.273 1.00 9.76 90 PRO A C 1
ATOM 757 O O . PRO A 1 92 ? -14.601 -10.054 -3.212 1.00 9.83 90 PRO A O 1
ATOM 764 N N . ARG A 1 93 ? -16.321 -11.185 -2.390 1.00 10.72 91 ARG A N 1
ATOM 765 C CA . ARG A 1 93 ? -17.162 -11.018 -3.558 1.00 10.48 91 ARG A CA 1
ATOM 766 C C . ARG A 1 93 ? -17.233 -9.552 -3.951 1.00 10.23 91 ARG A C 1
ATOM 767 O O . ARG A 1 93 ? -17.437 -8.684 -3.093 1.00 12.00 91 ARG A O 1
ATOM 775 N N . GLY A 1 94 ? -17.034 -9.299 -5.226 1.00 10.26 92 GLY A N 1
ATOM 776 C CA . GLY A 1 94 ? -17.139 -7.966 -5.777 1.00 10.94 92 GLY A CA 1
ATOM 777 C C . GLY A 1 94 ? -15.921 -7.089 -5.731 1.00 10.61 92 GLY A C 1
ATOM 778 O O . GLY A 1 94 ? -15.896 -6.020 -6.389 1.00 12.27 92 GLY A O 1
ATOM 779 N N . GLU A 1 95 ? -14.880 -7.409 -4.987 1.00 9.95 93 GLU A N 1
ATOM 780 C CA . GLU A 1 95 ? -13.702 -6.537 -4.876 1.00 10.24 93 GLU A CA 1
ATOM 781 C C . GLU A 1 95 ? -12.866 -6.666 -6.139 1.00 8.82 93 GLU A C 1
ATOM 782 O O . GLU A 1 95 ? -12.478 -7.791 -6.489 1.00 8.82 93 GLU A O 1
ATOM 788 N N . PRO A 1 96 ? -12.555 -5.587 -6.856 1.00 9.31 94 PRO A N 1
ATOM 789 C CA . PRO A 1 96 ? -11.727 -5.719 -8.070 1.00 8.83 94 PRO A CA 1
ATOM 790 C C . PRO A 1 96 ? -10.309 -6.112 -7.764 1.00 8.36 94 PRO A C 1
ATOM 791 O O . PRO A 1 96 ? -9.704 -5.704 -6.779 1.00 10.11 94 PRO A O 1
ATOM 795 N N . HIS A 1 97 ? -9.719 -6.939 -8.628 1.00 8.41 95 HIS A N 1
ATOM 796 C CA . HIS A 1 97 ? -8.380 -7.463 -8.431 1.00 7.84 95 HIS A CA 1
ATOM 797 C C . HIS A 1 97 ? -7.814 -8.002 -9.726 1.00 7.64 95 HIS A C 1
ATOM 798 O O . HIS A 1 97 ? -8.527 -8.482 -10.622 1.00 8.43 95 HIS A O 1
ATOM 805 N N . GLY A 1 98 ? -6.487 -7.969 -9.815 1.00 8.59 96 GLY A N 1
ATOM 806 C CA . GLY A 1 98 ? -5.746 -8.633 -10.861 1.00 8.39 96 GLY A CA 1
ATOM 807 C C . GLY A 1 98 ? -4.328 -8.962 -10.351 1.00 7.72 96 GLY A C 1
ATOM 808 O O . GLY A 1 98 ? -3.970 -8.607 -9.247 1.00 8.28 96 GLY A O 1
ATOM 809 N N . PHE A 1 99 ? -3.551 -9.608 -11.180 1.00 8.51 97 PHE A N 1
ATOM 810 C CA . PHE A 1 99 ? -2.216 -10.054 -10.856 1.00 8.85 97 PHE A CA 1
ATOM 811 C C . PHE A 1 99 ? -1.248 -9.577 -11.904 1.00 8.81 97 PHE A C 1
ATOM 812 O O . PHE A 1 99 ? -1.614 -9.402 -13.079 1.00 10.13 97 PHE A O 1
ATOM 820 N N . VAL A 1 100 ? 0.006 -9.322 -11.491 1.00 8.95 98 VAL A N 1
ATOM 821 C CA . VAL A 1 100 ? 1.053 -8.855 -12.380 1.00 9.23 98 VAL A CA 1
ATOM 822 C C . VAL A 1 100 ? 2.412 -9.360 -11.904 1.00 8.51 98 VAL A C 1
ATOM 823 O O . VAL A 1 100 ? 2.661 -9.430 -10.717 1.00 10.02 98 VAL A O 1
ATOM 827 N N . THR A 1 101 ? 3.291 -9.675 -12.863 1.00 8.94 99 THR A N 1
ATOM 828 C CA . THR A 1 101 ? 4.696 -9.907 -12.575 1.00 10.02 99 THR A CA 1
ATOM 829 C C . THR A 1 101 ? 5.543 -9.100 -13.552 1.00 10.84 99 THR A C 1
ATOM 830 O O . THR A 1 101 ? 5.207 -8.912 -14.728 1.00 14.09 99 THR A O 1
ATOM 834 N N . GLY A 1 102 ? 6.690 -8.638 -13.039 1.00 10.72 100 GLY A N 1
ATOM 835 C CA . GLY A 1 102 ? 7.642 -7.954 -13.891 1.00 12.31 100 GLY A CA 1
ATOM 836 C C . GLY A 1 102 ? 8.624 -8.930 -14.488 1.00 11.07 100 GLY A C 1
ATOM 837 O O . GLY A 1 102 ? 8.458 -10.156 -14.389 1.00 10.94 100 GLY A O 1
ATOM 838 N N . PRO A 1 103 ? 9.687 -8.403 -15.131 1.00 12.44 101 PRO A N 1
ATOM 839 C CA . PRO A 1 103 ? 10.652 -9.247 -15.813 1.00 13.82 101 PRO A CA 1
ATOM 840 C C . PRO A 1 103 ? 11.318 -9.981 -14.715 1.00 18.96 101 PRO A C 1
ATOM 841 O O . PRO A 1 103 ? 11.418 -9.555 -13.536 1.00 27.79 101 PRO A O 1
ATOM 845 N N . GLY A 1 104 ? 11.847 -11.070 -14.895 1.00 21.90 102 GLY A N 1
ATOM 846 C CA . GLY A 1 104 ? 12.370 -11.350 -13.343 1.00 18.14 102 GLY A CA 1
ATOM 847 C C . GLY A 1 104 ? 11.545 -11.922 -12.178 1.00 13.13 102 GLY 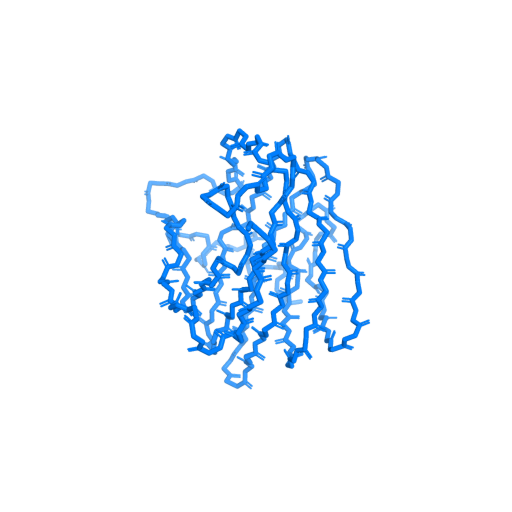A C 1
ATOM 848 O O . GLY A 1 104 ? 12.036 -12.501 -11.166 1.00 13.03 102 GLY A O 1
ATOM 849 N N . GLN A 1 105 ? 10.209 -11.847 -12.185 1.00 10.72 103 GLN A N 1
ATOM 850 C CA . GLN A 1 105 ? 9.343 -12.393 -11.151 1.00 10.86 103 GLN A CA 1
ATOM 851 C C . GLN A 1 105 ? 8.542 -13.556 -11.649 1.00 10.75 103 GLN A C 1
ATOM 852 O O . GLN A 1 105 ? 8.034 -13.562 -12.753 1.00 16.66 103 GLN A O 1
ATOM 858 N N . THR A 1 106 ? 8.396 -14.557 -10.811 1.00 10.92 104 THR A N 1
ATOM 859 C CA A THR A 1 106 ? 7.521 -15.703 -11.054 0.80 11.43 104 THR A CA 1
ATOM 860 C CA B THR A 1 106 ? 7.398 -15.586 -11.085 0.20 10.96 104 THR A CA 1
ATOM 861 C C . THR A 1 106 ? 6.808 -15.989 -9.745 1.00 12.31 104 THR A C 1
ATOM 862 O O . THR A 1 106 ? 7.432 -15.948 -8.689 1.00 23.33 104 THR A O 1
ATOM 869 N N . CYS A 1 107 ? 5.529 -16.344 -9.766 1.00 9.46 105 CYS A N 1
ATOM 870 C CA . CYS A 1 107 ? 4.797 -16.604 -8.542 1.00 9.49 105 CYS A CA 1
ATOM 871 C C . CYS A 1 107 ? 3.915 -17.820 -8.719 1.00 9.20 105 CYS A C 1
ATOM 872 O O . CYS A 1 107 ? 3.209 -17.890 -9.727 1.00 11.11 105 CYS A O 1
ATOM 875 N N . ARG A 1 108 ? 3.902 -18.677 -7.737 1.00 9.34 106 ARG A N 1
ATOM 876 C CA A ARG A 1 108 ? 3.002 -19.818 -7.698 0.50 9.20 106 ARG A CA 1
ATOM 877 C CA B ARG A 1 108 ? 3.038 -19.830 -7.660 0.50 9.25 106 ARG A CA 1
ATOM 878 C C . ARG A 1 108 ? 2.136 -19.641 -6.468 1.00 8.43 106 ARG A C 1
ATOM 879 O O . ARG A 1 108 ? 2.622 -19.383 -5.379 1.00 9.85 106 ARG A O 1
ATOM 894 N N . PHE A 1 109 ? 0.822 -19.809 -6.629 1.00 8.13 107 PHE A N 1
ATOM 895 C CA . PHE A 1 109 ? -0.119 -19.557 -5.532 1.00 7.65 107 PHE A CA 1
ATOM 896 C C . PHE A 1 109 ? -1.327 -20.462 -5.707 1.00 7.15 107 PHE A C 1
ATOM 897 O O . PHE A 1 109 ? -1.745 -20.816 -6.816 1.00 9.36 107 PHE A O 1
ATOM 905 N N . LEU A 1 110 ? -1.906 -20.825 -4.590 1.00 7.82 108 LEU A N 1
ATOM 906 C CA . LEU A 1 110 ? -3.166 -21.539 -4.533 1.00 6.90 108 LEU A CA 1
ATOM 907 C C . LEU A 1 110 ? -4.342 -20.614 -4.482 1.00 7.43 108 LEU A C 1
ATOM 908 O O . LEU A 1 110 ? -4.308 -19.591 -3.801 1.00 8.14 108 LEU A O 1
ATOM 913 N N . VAL A 1 111 ? -5.405 -20.992 -5.173 1.00 7.61 109 VAL A N 1
ATOM 914 C CA . VAL A 1 111 ? -6.701 -20.357 -5.092 1.00 8.09 109 VAL A CA 1
ATOM 915 C C . VAL A 1 111 ? -7.740 -21.399 -4.707 1.00 7.63 109 VAL A C 1
ATOM 916 O O . VAL A 1 111 ? -7.864 -22.432 -5.380 1.00 8.94 109 VAL A O 1
ATOM 920 N N . VAL A 1 112 ? -8.478 -21.141 -3.673 1.00 7.75 110 VAL A N 1
ATOM 921 C CA . VAL A 1 112 ? -9.678 -21.901 -3.303 1.00 8.18 110 VAL A CA 1
ATOM 922 C C . VAL A 1 112 ? -10.872 -21.159 -3.865 1.00 8.05 110 VAL A C 1
ATOM 923 O O . VAL A 1 112 ? -10.977 -19.942 -3.672 1.00 8.98 110 VAL A O 1
ATOM 927 N N . ALA A 1 113 ? -11.770 -21.884 -4.539 1.00 9.41 111 ALA A N 1
ATOM 928 C CA . ALA A 1 113 ? -12.928 -21.289 -5.164 1.00 9.57 111 ALA A CA 1
ATOM 929 C C . ALA A 1 113 ? -14.166 -22.120 -4.871 1.00 9.10 111 ALA A C 1
ATOM 930 O O . ALA A 1 113 ? -14.052 -23.322 -4.734 1.00 9.67 111 ALA A O 1
ATOM 932 N N . PRO A 1 114 ? -15.338 -21.510 -4.892 1.00 9.94 112 PRO A N 1
ATOM 933 C CA A PRO A 1 114 ? -16.584 -22.251 -4.864 0.50 10.65 112 PRO A CA 1
ATOM 934 C CA B PRO A 1 114 ? -16.560 -22.291 -4.843 0.50 10.70 112 PRO A CA 1
ATOM 935 C C . PRO A 1 114 ? -16.739 -23.002 -6.171 1.00 10.76 112 PRO A C 1
ATOM 936 O O . PRO A 1 114 ? -16.178 -22.619 -7.187 1.00 11.84 112 PRO A O 1
ATOM 943 N N . CYS A 1 115 ? -17.574 -24.039 -6.151 1.00 12.83 113 CYS A N 1
ATOM 944 C CA . CYS A 1 115 ? -17.913 -24.708 -7.390 1.00 14.69 113 CYS A CA 1
ATOM 945 C C . CYS A 1 115 ? -18.784 -23.801 -8.288 1.00 15.83 113 CYS A C 1
ATOM 946 O O . CYS A 1 115 ? -18.592 -23.873 -9.480 1.00 21.83 113 CYS A O 1
ATOM 949 N N . GLU A 1 116 ? -19.657 -22.997 -7.720 1.00 18.20 114 GLU A N 1
ATOM 950 C CA . GLU A 1 116 ? -20.477 -22.035 -8.454 1.00 20.77 114 GLU A CA 1
ATOM 951 C C . GLU A 1 116 ? -19.729 -20.749 -8.675 1.00 16.57 114 GLU A C 1
ATOM 952 O O . GLU A 1 116 ? -19.407 -20.042 -7.735 1.00 16.47 114 GLU A O 1
ATOM 958 N N . ARG A 1 117 ? -19.481 -20.436 -9.943 1.00 15.95 115 ARG A N 1
ATOM 959 C CA . ARG A 1 117 ? -18.683 -19.291 -10.235 1.00 15.21 115 ARG A CA 1
ATOM 960 C C . ARG A 1 117 ? -19.302 -18.489 -11.384 1.00 15.06 115 ARG A C 1
ATOM 961 O O . ARG A 1 117 ? -18.976 -18.703 -12.556 1.00 19.22 115 ARG A O 1
ATOM 969 N N . PRO A 1 118 ? -20.194 -17.551 -11.054 1.00 14.81 116 PRO A N 1
ATOM 970 C CA . PRO A 1 118 ? -20.797 -16.734 -12.123 1.00 13.92 116 PRO A CA 1
ATOM 971 C C . PRO A 1 118 ? -19.712 -15.943 -12.846 1.00 13.33 116 PRO A C 1
ATOM 972 O O . PRO A 1 118 ? -18.567 -15.827 -12.404 1.00 13.84 116 PRO A O 1
ATOM 976 N N . PRO A 1 119 ? -20.024 -15.392 -13.997 1.00 14.90 117 PRO A N 1
ATOM 977 C CA . PRO A 1 119 ? -19.038 -14.736 -14.850 1.00 13.83 117 PRO A CA 1
ATOM 978 C C . PRO A 1 119 ? -18.364 -13.551 -14.175 1.00 11.07 117 PRO A C 1
ATOM 979 O O . PRO A 1 119 ? -18.918 -12.760 -13.439 1.00 12.70 117 PRO A O 1
ATOM 983 N N . VAL A 1 120 ? -17.082 -13.429 -14.533 1.00 10.46 118 VAL A N 1
ATOM 984 C CA . VAL A 1 120 ? -16.313 -12.283 -14.115 1.00 10.20 118 VAL A CA 1
ATOM 985 C C . VAL A 1 120 ? -16.665 -11.076 -14.983 1.00 10.20 118 VAL A C 1
ATOM 986 O O . VAL A 1 120 ? -17.112 -11.192 -16.117 1.00 11.17 118 VAL A O 1
ATOM 990 N N . ARG A 1 121 ? 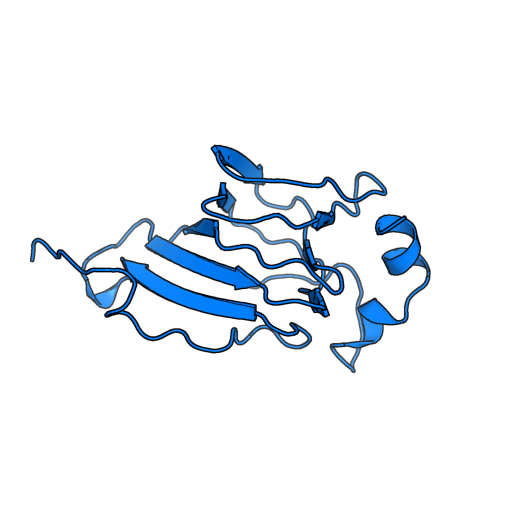-16.494 -9.918 -14.380 1.00 11.19 119 ARG A N 1
ATOM 991 C CA . ARG A 1 121 ? -16.665 -8.622 -15.024 1.00 11.57 119 ARG A CA 1
ATOM 992 C C . ARG A 1 121 ? -15.325 -7.907 -15.056 1.00 10.17 119 ARG A C 1
ATOM 993 O O . ARG A 1 121 ? -14.646 -7.807 -14.049 1.00 10.88 119 ARG A O 1
ATOM 1001 N N . ASN A 1 122 ? -14.968 -7.357 -16.189 1.00 11.19 120 ASN A N 1
ATOM 1002 C CA . ASN A 1 122 ? -13.707 -6.618 -16.278 1.00 10.83 120 ASN A CA 1
ATOM 1003 C C . ASN A 1 122 ? -13.820 -5.223 -15.733 1.00 10.12 120 ASN A C 1
ATOM 1004 O O . ASN A 1 122 ? -14.822 -4.533 -15.918 1.00 13.17 120 ASN A O 1
ATOM 1009 N N . VAL A 1 123 ? -12.751 -4.771 -15.094 1.00 10.37 121 VAL A N 1
ATOM 1010 C CA . VAL A 1 123 ? -12.665 -3.378 -14.671 1.00 11.30 121 VAL A CA 1
ATOM 1011 C C . VAL A 1 123 ? -12.553 -2.460 -15.883 1.00 13.17 121 VAL A C 1
ATOM 1012 O O . VAL A 1 123 ? -13.198 -1.412 -15.894 1.00 16.20 121 VAL A O 1
ATOM 1016 N N . PHE A 1 124 ? -11.746 -2.818 -16.849 1.00 13.22 122 PHE A N 1
ATOM 1017 C CA . PHE A 1 124 ? -11.465 -2.073 -18.061 1.00 16.48 122 PHE A CA 1
ATOM 1018 C C . PHE A 1 124 ? -12.147 -2.768 -19.226 1.00 17.15 122 PHE A C 1
ATOM 1019 O O . PHE A 1 124 ? -11.870 -3.896 -19.589 1.00 18.25 122 PHE A O 1
ATOM 1027 N N . LEU A 1 125 ? -13.089 -2.062 -19.846 1.00 20.96 123 LEU A N 1
ATOM 1028 C CA . LEU A 1 125 ? -13.852 -2.680 -20.937 1.00 24.44 123 LEU A CA 1
ATOM 1029 C C . LEU A 1 125 ? -13.212 -2.370 -22.290 1.00 24.34 123 LEU A C 1
ATOM 1030 O O . LEU A 1 125 ? -12.855 -1.217 -22.532 1.00 27.29 123 LEU A O 1
ATOM 1035 N N . SER A 1 126 ? -13.023 -3.354 -23.143 1.00 22.55 124 SER A N 1
ATOM 1036 C CA . SER A 1 126 ? -12.427 -3.230 -24.440 1.00 21.39 124 SER A CA 1
ATOM 1037 C C . SER A 1 126 ? -12.737 -4.463 -25.274 1.00 21.59 124 SER A C 1
ATOM 1038 O O . SER A 1 126 ? -13.000 -5.542 -24.798 1.00 23.41 124 SER A O 1
ATOM 1041 N N . GLU A 1 127 ? -12.692 -4.242 -26.592 1.00 22.44 125 GLU A N 1
ATOM 1042 C CA . GLU A 1 127 ? -12.846 -5.380 -27.496 1.00 20.82 125 GLU A CA 1
ATOM 1043 C C . GLU A 1 127 ? -11.572 -6.230 -27.511 1.00 17.55 125 GLU A C 1
ATOM 1044 O O . GLU A 1 127 ? -11.697 -7.455 -27.480 1.00 23.65 125 GLU A O 1
ATOM 1050 N N . ASP A 1 128 ? -10.413 -5.604 -27.597 1.00 18.34 126 ASP A N 1
ATOM 1051 C CA . ASP A 1 128 ? -9.129 -6.314 -27.468 1.00 15.98 126 ASP A CA 1
ATOM 1052 C C . ASP A 1 128 ? -8.892 -6.574 -26.000 1.00 15.40 126 ASP A C 1
ATOM 1053 O O . ASP A 1 128 ? -8.752 -5.616 -25.215 1.00 15.75 126 ASP A O 1
ATOM 1058 N N . PRO A 1 129 ? -8.855 -7.822 -25.563 1.00 14.03 127 PRO A N 1
ATOM 1059 C CA . PRO A 1 129 ? -8.787 -8.109 -24.143 1.00 12.53 127 PRO A CA 1
ATOM 1060 C C . PRO A 1 129 ? -7.427 -7.832 -23.522 1.00 12.00 127 PRO A C 1
ATOM 1061 O O . PRO A 1 129 ? -7.334 -7.945 -22.324 1.00 12.04 127 PRO A O 1
ATOM 1065 N N . TYR A 1 130 ? -6.422 -7.459 -24.324 1.00 13.96 128 TYR A N 1
ATOM 1066 C CA . TYR A 1 130 ? -5.122 -7.080 -23.836 1.00 14.25 128 TYR A CA 1
ATOM 1067 C C . TYR A 1 130 ? -4.968 -5.594 -23.660 1.00 16.29 128 TYR A C 1
ATOM 1068 O O . TYR A 1 130 ? -3.948 -5.123 -23.171 1.00 17.72 128 TYR A O 1
ATOM 1077 N N . GLU A 1 131 ? -5.967 -4.821 -24.074 1.00 16.13 129 GLU A N 1
ATOM 1078 C CA . GLU A 1 131 ? -5.852 -3.354 -24.108 1.00 17.45 129 GLU A CA 1
ATOM 1079 C C . GLU A 1 131 ? -5.594 -2.797 -22.719 1.00 17.68 129 GLU A C 1
ATOM 1080 O O . GLU A 1 131 ? -4.940 -1.763 -22.648 1.00 19.51 129 GLU A O 1
ATOM 1086 N N . TYR A 1 132 ? -6.043 -3.403 -21.630 1.00 15.20 130 TYR A N 1
ATOM 1087 C CA . TYR A 1 132 ? -5.797 -2.863 -20.282 1.00 14.62 130 TYR A CA 1
ATOM 1088 C C . TYR A 1 132 ? -4.315 -2.587 -20.056 1.00 16.53 130 TYR A C 1
ATOM 1089 O O . TYR A 1 132 ? -3.994 -1.639 -19.344 1.00 21.26 130 TYR A O 1
ATOM 1098 N N . THR A 1 133 ? -3.436 -3.416 -20.637 1.00 19.99 131 THR A N 1
ATOM 1099 C CA . THR A 1 133 ? -2.014 -3.151 -20.393 1.00 25.35 131 THR A CA 1
ATOM 1100 C C . THR A 1 133 ? -1.576 -1.789 -20.986 1.00 23.33 131 THR A C 1
ATOM 1101 O O . THR A 1 133 ? -0.589 -1.248 -20.527 1.00 34.30 131 THR A O 1
ATOM 1105 N N . GLN A 1 134 ? -2.293 -1.188 -21.955 1.00 27.36 132 GLN A N 1
ATOM 1106 C CA . GLN A 1 134 ? -2.049 0.074 -22.636 1.00 34.80 132 GLN A CA 1
ATOM 1107 C C . GLN A 1 134 ? -2.632 1.256 -21.863 1.00 32.97 132 GLN A C 1
ATOM 1108 O O . GLN A 1 134 ? -2.303 2.413 -22.069 1.00 48.61 132 GLN A O 1
ATOM 1114 N N . MET A 1 135 ? -3.564 0.985 -20.954 1.00 29.41 133 MET A N 1
ATOM 1115 C CA . MET A 1 135 ? -4.341 2.077 -20.413 1.00 28.49 133 MET A CA 1
ATOM 1116 C C . MET A 1 135 ? -3.668 2.839 -19.274 1.00 31.19 133 MET A C 1
ATOM 1117 O O . MET A 1 135 ? -3.193 2.252 -18.300 1.00 24.74 133 MET A O 1
ATOM 1122 N N . PRO A 1 136 ? -3.597 4.162 -19.361 1.00 31.03 134 PRO A N 1
ATOM 1123 C CA . PRO A 1 136 ? -3.025 4.920 -18.243 1.00 32.69 134 PRO A CA 1
ATOM 1124 C C . PRO A 1 136 ? -3.663 4.624 -16.906 1.00 29.66 134 PRO A C 1
ATOM 1125 O O . PRO A 1 136 ? -3.048 4.618 -15.831 1.00 32.38 134 PRO A O 1
ATOM 1129 N N . GLU A 1 137 ? -4.946 4.314 -16.874 1.00 28.91 135 GLU A N 1
ATOM 1130 C CA . GLU A 1 137 ? -5.570 4.046 -15.571 1.00 30.04 135 GLU A CA 1
ATOM 1131 C C . GLU A 1 137 ? -5.079 2.735 -15.001 1.00 28.48 135 GLU A C 1
ATOM 1132 O O . GLU A 1 137 ? -5.098 2.555 -13.769 1.00 37.08 135 GLU A O 1
ATOM 1138 N N . TYR A 1 138 ? -4.625 1.827 -15.861 1.00 22.66 136 TYR A N 1
ATOM 1139 C CA . TYR A 1 138 ? -4.031 0.596 -15.326 1.00 21.43 136 TYR A CA 1
ATOM 1140 C C . TYR A 1 138 ? -2.565 0.776 -14.948 1.00 22.33 136 TYR A C 1
ATOM 1141 O O . TYR A 1 138 ? -2.137 0.375 -13.863 1.00 21.69 136 TYR A O 1
ATOM 1150 N N . THR A 1 139 ? -1.787 1.414 -15.817 1.00 23.27 137 THR A N 1
ATOM 1151 C CA . THR A 1 139 ? -0.368 1.608 -15.466 1.00 29.56 137 THR A CA 1
ATOM 1152 C C . THR A 1 139 ? -0.197 2.444 -14.213 1.00 24.69 137 THR A C 1
ATOM 1153 O O . THR A 1 139 ? 0.742 2.233 -13.438 1.00 27.72 137 THR A O 1
ATOM 1157 N N . SER A 1 140 ? -1.098 3.408 -14.002 1.00 24.64 138 SER A N 1
ATOM 1158 C CA . SER A 1 140 ? -0.996 4.172 -12.761 1.00 27.61 138 SER A CA 1
ATOM 1159 C C . SER A 1 140 ? -1.102 3.286 -11.531 1.00 22.76 138 SER A C 1
ATOM 1160 O O . SER A 1 140 ? -0.502 3.555 -10.502 1.00 23.72 138 SER A O 1
ATOM 1163 N N . LEU A 1 141 ? -1.855 2.183 -11.595 1.00 20.02 139 LEU A N 1
ATOM 1164 C CA . LEU A 1 141 ? -2.001 1.283 -10.473 1.00 17.58 139 LEU A CA 1
ATOM 1165 C C . LEU A 1 141 ? -0.691 0.558 -10.215 1.00 16.74 139 LEU A C 1
ATOM 1166 O O . LEU A 1 141 ? -0.409 0.150 -9.085 1.00 16.40 139 LEU A O 1
ATOM 1171 N N . LEU A 1 142 ? 0.102 0.339 -11.262 1.00 18.49 140 LEU A N 1
ATOM 1172 C CA . LEU A 1 142 ? 1.315 -0.439 -11.134 1.00 19.26 140 LEU A CA 1
ATOM 1173 C C . LEU A 1 142 ? 2.396 0.377 -10.439 1.00 21.74 140 LEU A C 1
ATOM 1174 O O . LEU A 1 142 ? 3.242 -0.277 -9.834 1.00 26.34 140 LEU A O 1
ATOM 1179 N N . GLU A 1 143 ? 2.378 1.702 -10.483 1.00 24.12 143 GLU A N 1
ATOM 1180 C CA . GLU A 1 143 ? 3.541 2.409 -9.943 1.00 31.81 143 GLU A CA 1
ATOM 1181 C C . GLU A 1 143 ? 3.346 3.102 -8.599 1.00 30.12 143 GLU A C 1
#

Nearest PDB structures (foldseek):
  3ht1-assembly1_A-2  TM=1.007E+00  e=3.673E-29  Streptomyces resistomycificus
  8awn-assembly1_A-2  TM=9.414E-01  e=9.746E-12  Thermotoga maritima
  3h8u-assembly1_B  TM=8.068E-01  e=7.899E-06  Klebsiella pneumoniae subsp. pneumoniae MGH 78578
  7w2c-assembly3_G  TM=7.599E-01  e=7.101E-05  Xenopus laevis
  6djz-assembly1_B  TM=5.960E-01  e=7.904E-05  Homo sapiens

Organism: NCBI:txid67356

InterPro domains:
  IPR011051 RmlC-like cupin domain superfamily [SSF51182] (9-131)
  IPR013096 Cupin 2, conserved barrel [PF07883] (42-110)
  IPR014710 RmlC-like jelly roll fold [G3DSA:2.60.120.10] (1-143)
  IPR053146 Quercetin 2,3-dioxygenase-like [PTHR36440] (11-112)

Sequence (142 aa):
MMKRRVHRTDVKAEIVREPGAKETTHRKLIDTPDGADRFVLTEFEVSPNGSTPPHFHEWEHEIYVLEEGSMGLVLPDQQGRRTEEEVGPGEAIFIPPRGEPHGFVTGPGQTTCRRFLVVAPPCERPPVRNVFLSEDPYEYTQMPEYTSLLE

Solvent-accessible surface area: 8294 Å² total; per-residue (Å²): 219,171,91,210,52,105,59,82,112,21,158,35,88,123,19,199,44,94,3,18,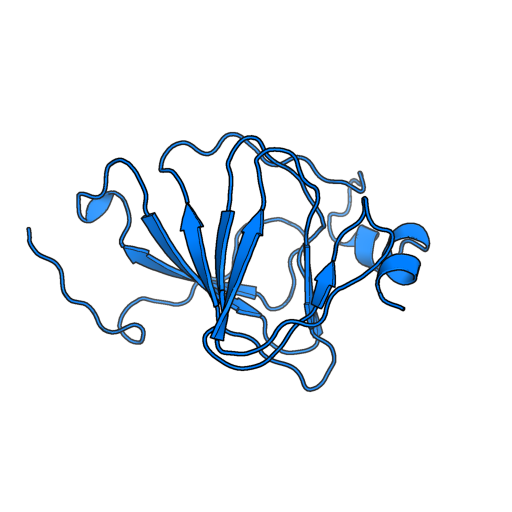72,102,5,31,24,41,92,20,77,26,69,120,46,54,22,114,181,130,8,47,13,6,44,42,0,39,51,83,2,3,12,7,1,21,50,6,113,32,51,14,91,6,104,0,46,92,32,40,0,0,10,0,18,24,106,102,50,94,28,66,104,8,11,87,47,74,84,26,129,6,60,143,28,49,14,2,1,19,24,5,26,109,82,38,55,0,43,4,36,11,49,10,32,31,138,94,62,118,57,158,59,46,35,152,46,182,65,48,102,69,5,37,129,29,96,109,5,64,82,16,72,94

Foldseek 3Di:
DDDDDDQVRFDWAADPAAQWDQKTKGFRAAVVNPDAWKGKMKMKHAAFTKDFWWFFQWKKKKAWAAWWWWKQFLVVQATDIDGHGDIDIGHHGGIIMIGHHGPTMTMMMIMTTNDTPDIGGPDDDPRSNCLVVDPSNVSRYD

CATH classification: 2.60.120.10

Radius of gyration: 14.94 Å; Cα contacts (8 Å, |Δi|>4): 381; chains: 1; bounding box: 33×47×31 Å

B-factor: mean 19.04, std 11.84, range [6.9, 110.11]